Protein AF-A0A6V7IH99-F1 (afdb_monomer)

Secondary structure (DSSP, 8-state):
-HHHHHTT---EEEEEE-TT--EEEEEE--S-TT-----SPPP------TT--GGGGTTT-TT---

Foldseek 3Di:
DVLCVVLQFDKDWDWDADPVGDTDIDIDRQDDSVDPDSPVPPDDDDDDDVPDDPCVVDVVHPPDDD

Nearest PDB structures (foldseek):
  4k15-assembly1_A-2  TM=4.227E-01  e=7.102E+00  Listeria monocytogenes EGD-e
  2jor-assembly1_A  TM=3.834E-01  e=8.142E+00  Bos taurus
  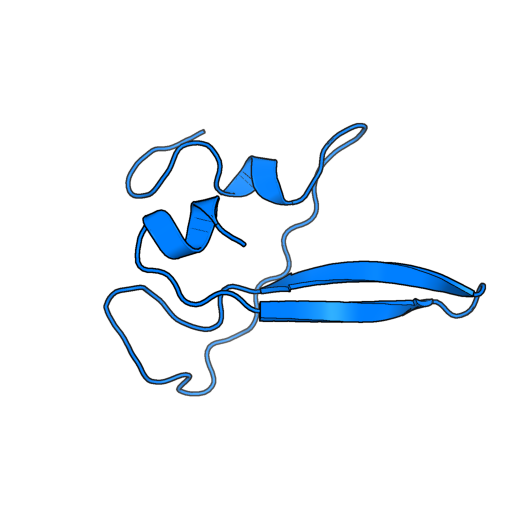5x11-assembly3_D  TM=3.885E-01  e=7.604E+00  Bacillus spizizenii str. W23
  8cll-assembly1_F  TM=3.253E-01  e=6.633E+00  Homo sapiens

Solvent-accessible surface area (backbone atoms only — not comparable to full-atom values): 4622 Å² total; per-residue (Å²): 103,71,71,52,44,75,72,56,27,59,73,47,81,45,81,44,71,47,98,89,68,51,80,42,83,44,79,44,66,78,39,56,72,91,45,95,64,72,82,74,69,82,87,81,88,85,81,61,64,90,97,56,48,80,59,77,84,55,73,80,43,88,98,52,80,134

pLDDT: mean 90.96, std 8.66, range [63.09, 98.69]

Sequence (66 aa):
KELVESFGYPFEVHEVTTEDNYLLGIHRIPVSHNSSDDNGLPPILIMHGLLGASPDWVVTGPNRSL

InterPro domains:
  IPR006693 Partial AB-hydrolase lipase domain [PF04083] (2-60)
  IPR029058 Alpha/Beta hydrolase fold [G3DSA:3.40.50.1820] (1-66)
  IPR029058 Alpha/Beta hydrolase fold [SSF53474] (2-64)

Mean predicted aligned error: 4.18 Å

Structure (mmCIF, N/CA/C/O backbone):
data_AF-A0A6V7IH99-F1
#
_entry.id   AF-A0A6V7IH99-F1
#
loop_
_atom_site.group_PDB
_atom_site.id
_atom_site.type_symbol
_atom_site.label_atom_id
_atom_site.label_alt_id
_atom_site.label_comp_id
_atom_site.label_asym_id
_atom_site.label_entity_id
_atom_site.label_seq_id
_atom_site.pdbx_PDB_ins_code
_atom_site.Cartn_x
_atom_site.Cartn_y
_atom_site.Cartn_z
_atom_site.occupancy
_atom_site.B_iso_or_equiv
_atom_site.auth_seq_id
_atom_site.auth_comp_id
_atom_site.auth_asym_id
_atom_site.auth_atom_id
_atom_site.pdbx_PDB_model_num
ATOM 1 N N . LYS A 1 1 ? -2.156 -6.345 -6.406 1.00 83.81 1 LYS A N 1
ATOM 2 C CA . LYS A 1 1 ? -1.078 -7.329 -6.643 1.00 83.81 1 LYS A CA 1
ATOM 3 C C . LYS A 1 1 ? -0.712 -7.399 -8.123 1.00 83.81 1 LYS A C 1
ATOM 5 O O . LYS A 1 1 ? 0.259 -6.756 -8.491 1.00 83.81 1 LYS A O 1
ATOM 10 N N . GLU A 1 2 ? -1.543 -8.017 -8.967 1.00 92.31 2 GLU A N 1
ATOM 11 C CA . GLU A 1 2 ? -1.257 -8.252 -10.399 1.00 92.31 2 GLU A CA 1
ATOM 12 C C . GLU A 1 2 ? -0.814 -7.001 -11.175 1.00 92.31 2 GLU A C 1
ATOM 14 O O . GLU A 1 2 ? 0.173 -7.047 -11.898 1.00 92.31 2 GLU A O 1
ATOM 19 N N . LEU A 1 3 ? -1.490 -5.863 -10.978 1.00 93.81 3 LEU A N 1
ATOM 20 C CA . LEU A 1 3 ? -1.151 -4.605 -11.655 1.00 93.81 3 LEU A CA 1
ATOM 21 C C . LEU A 1 3 ? 0.290 -4.145 -11.380 1.00 93.81 3 LEU A C 1
ATOM 23 O O . LEU A 1 3 ? 1.032 -3.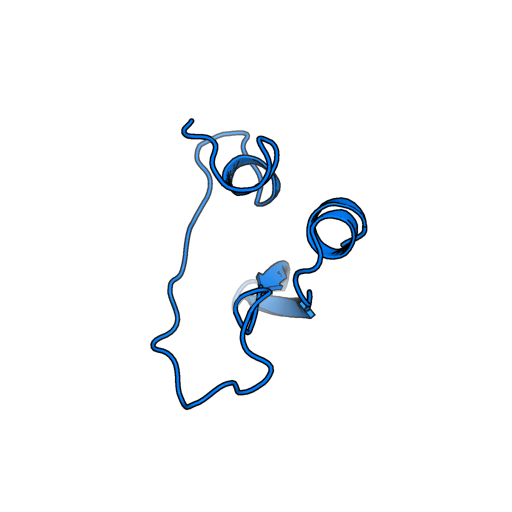836 -12.305 1.00 93.81 3 LEU A O 1
ATOM 27 N N . VAL A 1 4 ? 0.694 -4.107 -10.110 1.00 94.56 4 VAL A N 1
ATOM 2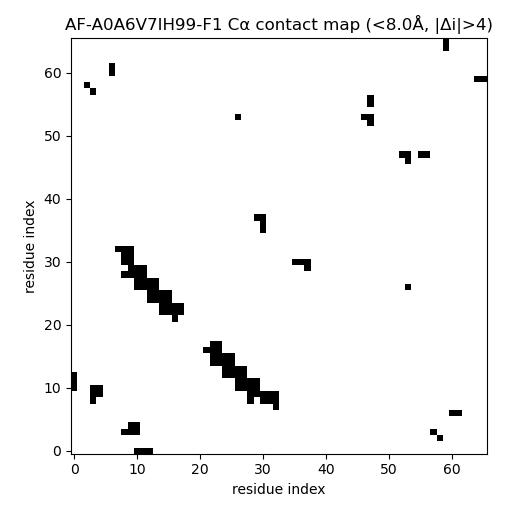8 C CA . VAL A 1 4 ? 2.015 -3.605 -9.704 1.00 94.56 4 VAL A CA 1
ATOM 29 C C . VAL A 1 4 ? 3.118 -4.579 -10.117 1.00 94.56 4 VAL A C 1
ATOM 31 O O . VAL A 1 4 ? 4.142 -4.160 -10.656 1.00 94.56 4 VAL A O 1
ATOM 34 N N . GLU A 1 5 ? 2.875 -5.879 -9.940 1.00 93.50 5 GLU A N 1
ATOM 35 C CA . GLU A 1 5 ? 3.797 -6.931 -10.375 1.00 93.50 5 GLU A CA 1
ATOM 36 C C . GLU A 1 5 ? 3.972 -6.928 -11.902 1.00 93.50 5 GLU A C 1
ATOM 38 O O . GLU A 1 5 ? 5.085 -7.121 -12.387 1.00 93.50 5 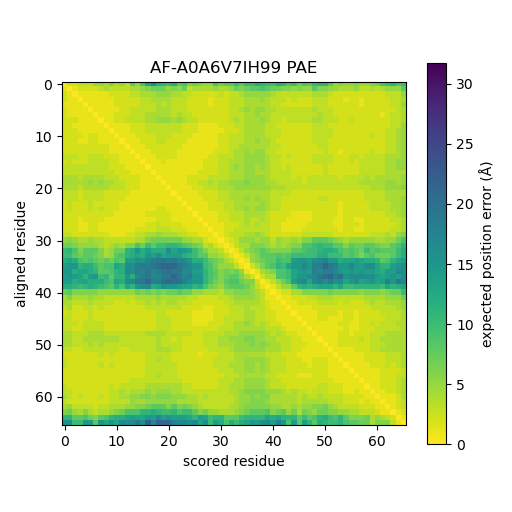GLU A O 1
ATOM 43 N N . SER A 1 6 ? 2.919 -6.610 -12.671 1.00 93.94 6 SER A N 1
ATOM 44 C CA . SER A 1 6 ? 3.007 -6.466 -14.134 1.00 93.94 6 SER A CA 1
ATOM 45 C C . SER A 1 6 ? 3.942 -5.335 -14.582 1.00 93.94 6 SER A C 1
ATOM 47 O O . SER A 1 6 ? 4.479 -5.381 -15.687 1.00 93.94 6 SER A O 1
ATOM 49 N N . PHE A 1 7 ? 4.189 -4.348 -13.714 1.00 92.69 7 PHE A N 1
ATOM 50 C CA . PHE A 1 7 ? 5.157 -3.274 -13.941 1.00 92.69 7 PHE A CA 1
ATOM 51 C C . PHE A 1 7 ? 6.572 -3.614 -13.443 1.00 92.69 7 PHE A C 1
ATOM 53 O O . PHE A 1 7 ? 7.454 -2.760 -13.498 1.00 92.69 7 PHE A O 1
ATOM 60 N N . GLY A 1 8 ? 6.804 -4.840 -12.963 1.00 91.75 8 GLY A N 1
ATOM 61 C CA . GLY A 1 8 ? 8.113 -5.309 -12.502 1.00 91.75 8 GLY A CA 1
ATOM 62 C C . GLY A 1 8 ? 8.482 -4.876 -11.082 1.00 91.75 8 GLY A C 1
ATOM 63 O O . GLY A 1 8 ? 9.652 -4.947 -10.715 1.00 91.75 8 GLY A O 1
ATOM 64 N N . TYR A 1 9 ? 7.514 -4.423 -10.281 1.00 92.44 9 TYR A N 1
ATOM 65 C CA . TYR A 1 9 ? 7.738 -4.080 -8.877 1.00 92.44 9 TYR A CA 1
ATOM 66 C C . TYR A 1 9 ? 7.331 -5.242 -7.961 1.00 92.44 9 TYR A C 1
ATOM 68 O O . TYR A 1 9 ? 6.258 -5.819 -8.161 1.00 92.44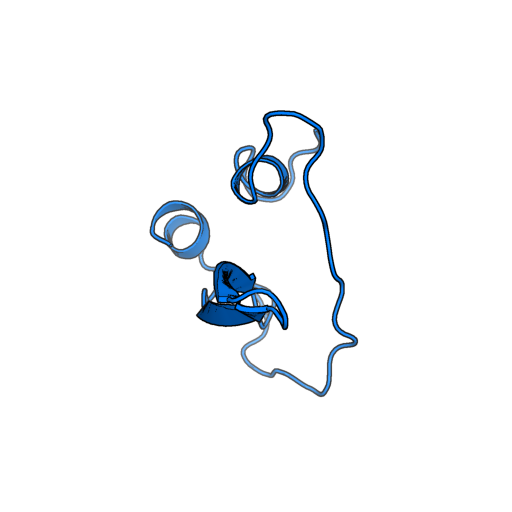 9 TYR A O 1
ATOM 76 N N . PRO A 1 10 ? 8.127 -5.571 -6.926 1.00 92.19 10 PRO A N 1
ATOM 77 C CA . PRO A 1 10 ? 7.684 -6.492 -5.888 1.00 92.19 10 PRO A CA 1
ATOM 78 C C . PRO A 1 10 ? 6.485 -5.910 -5.132 1.00 92.19 10 PRO A C 1
ATOM 80 O O . PRO A 1 10 ? 6.357 -4.692 -4.983 1.00 92.19 10 PRO A O 1
ATOM 83 N N . PHE A 1 11 ? 5.602 -6.784 -4.651 1.00 93.62 11 PHE A N 1
ATOM 84 C CA . PHE A 1 11 ? 4.361 -6.379 -4.002 1.00 93.62 11 PHE A CA 1
ATOM 85 C C . PHE A 1 11 ? 4.058 -7.242 -2.781 1.00 93.62 11 PHE A C 1
ATOM 87 O O . PHE A 1 11 ? 4.022 -8.469 -2.853 1.00 93.62 11 PHE A O 1
ATOM 94 N N . GLU A 1 12 ? 3.775 -6.580 -1.668 1.00 95.12 12 GLU A N 1
ATOM 95 C CA . GLU A 1 12 ? 3.388 -7.196 -0.405 1.00 95.12 12 GLU A CA 1
ATOM 96 C C . GLU A 1 12 ? 1.972 -6.755 -0.020 1.00 95.12 12 GLU A C 1
ATOM 98 O O . GLU A 1 12 ? 1.552 -5.624 -0.294 1.00 95.12 12 GLU A O 1
ATOM 103 N N . VAL A 1 13 ? 1.249 -7.650 0.650 1.00 96.62 13 VAL A N 1
ATOM 104 C CA . VAL A 1 13 ? -0.046 -7.365 1.274 1.00 96.62 13 VAL A CA 1
ATOM 105 C C . VAL A 1 13 ? 0.082 -7.679 2.753 1.00 96.62 13 VAL A C 1
ATOM 107 O O . VAL A 1 13 ? 0.488 -8.782 3.111 1.00 96.62 13 VAL A O 1
ATOM 110 N N . HIS A 1 14 ? -0.266 -6.711 3.589 1.00 96.81 14 HIS A N 1
ATOM 111 C CA . HIS A 1 14 ? -0.261 -6.828 5.039 1.00 96.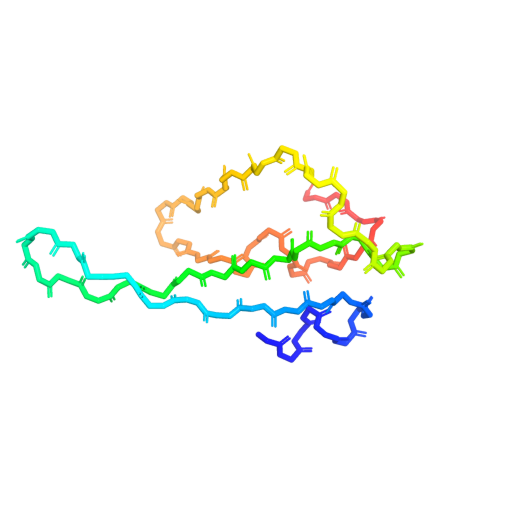81 14 HIS A CA 1
ATOM 112 C C . HIS A 1 14 ? -1.681 -6.632 5.553 1.00 96.81 14 HIS A C 1
ATOM 114 O O . HIS A 1 14 ? -2.388 -5.738 5.092 1.00 96.81 14 HIS A O 1
ATOM 120 N N . GLU A 1 15 ? -2.090 -7.442 6.519 1.00 98.00 15 GLU A N 1
ATOM 121 C CA . GLU A 1 15 ? -3.357 -7.266 7.223 1.00 98.00 15 GLU A CA 1
ATOM 122 C C . GLU A 1 15 ? -3.082 -6.665 8.600 1.00 98.00 15 GLU A C 1
ATOM 124 O O . GLU A 1 15 ? -2.285 -7.195 9.375 1.00 98.00 15 GLU A O 1
ATOM 129 N N . VAL A 1 16 ? -3.729 -5.542 8.904 1.00 98.00 16 VAL A N 1
ATOM 130 C CA . VAL A 1 16 ? -3.593 -4.844 10.185 1.00 98.00 16 VAL A CA 1
ATOM 131 C C . VAL A 1 16 ? -4.951 -4.771 10.854 1.00 98.00 16 VAL A C 1
ATOM 133 O O . VAL A 1 16 ? -5.920 -4.324 10.251 1.00 98.00 16 VAL A O 1
ATOM 136 N N . THR A 1 17 ? -5.022 -5.203 12.110 1.00 98.50 17 THR A N 1
ATOM 137 C CA . THR A 1 17 ? -6.232 -5.059 12.927 1.00 98.50 17 THR A CA 1
ATOM 138 C C . THR A 1 17 ? -6.146 -3.765 13.730 1.00 98.50 17 THR A C 1
ATOM 140 O O . THR A 1 17 ? -5.158 -3.546 14.430 1.00 98.50 17 THR A O 1
ATOM 143 N N . THR A 1 18 ? -7.150 -2.897 13.616 1.00 98.19 18 THR A N 1
ATOM 144 C CA . THR A 1 18 ? -7.253 -1.670 14.421 1.00 98.19 18 THR A CA 1
ATOM 145 C C . THR A 1 18 ? -7.716 -1.975 15.847 1.00 98.19 18 THR A C 1
ATOM 147 O O . THR A 1 18 ? -8.239 -3.053 16.128 1.00 98.19 18 THR A O 1
ATOM 150 N N . GLU A 1 19 ? -7.564 -1.014 16.761 1.00 98.69 19 GLU A N 1
ATOM 151 C CA . GLU A 1 19 ? -8.008 -1.153 18.160 1.00 98.69 19 GLU A CA 1
ATOM 152 C C . GLU A 1 19 ? -9.518 -1.424 18.289 1.00 98.69 19 GLU A C 1
ATOM 154 O O . GLU A 1 19 ? -9.956 -2.114 19.208 1.00 98.69 19 GLU A O 1
ATOM 159 N N . ASP A 1 20 ? -10.315 -0.918 17.345 1.00 98.44 20 ASP A N 1
ATOM 160 C CA . ASP A 1 20 ? -11.758 -1.134 17.238 1.00 98.44 20 ASP A CA 1
ATOM 161 C C . ASP A 1 20 ? -12.144 -2.324 16.332 1.00 98.44 20 ASP A C 1
ATOM 163 O O . ASP A 1 20 ? -13.323 -2.523 16.044 1.00 98.44 20 ASP A O 1
ATOM 167 N N . ASN A 1 21 ? -11.178 -3.186 15.990 1.00 97.94 21 ASN A N 1
ATOM 168 C CA . ASN A 1 21 ? -11.335 -4.476 15.299 1.00 97.94 21 ASN A CA 1
ATOM 169 C C . ASN A 1 21 ? -11.681 -4.417 13.803 1.00 97.94 21 ASN A C 1
ATOM 171 O O . ASN A 1 21 ? -12.226 -5.379 13.255 1.00 97.94 21 ASN A O 1
ATOM 175 N N . TYR A 1 22 ? -11.332 -3.338 13.109 1.00 98.19 22 TYR A N 1
ATOM 176 C CA . TYR A 1 22 ? -11.354 -3.336 11.649 1.00 98.19 22 TYR A CA 1
ATOM 177 C C . TYR A 1 22 ? -10.107 -4.032 11.106 1.00 98.19 22 TYR A C 1
ATOM 179 O O . TYR A 1 22 ? -8.992 -3.768 11.553 1.00 98.19 22 TYR A O 1
ATOM 187 N N . LEU A 1 23 ? -10.296 -4.899 10.109 1.00 98.19 23 LEU A N 1
ATOM 188 C CA . LEU A 1 23 ? -9.204 -5.522 9.367 1.00 98.19 23 LEU A CA 1
ATOM 189 C C . LEU A 1 23 ? -8.880 -4.672 8.133 1.00 98.19 23 LEU A C 1
ATOM 191 O O . LEU A 1 23 ? -9.686 -4.569 7.208 1.00 98.19 23 LEU A O 1
ATOM 195 N N . LEU A 1 24 ? -7.705 -4.051 8.129 1.00 97.88 24 LEU A N 1
ATOM 196 C CA . LEU A 1 24 ? -7.226 -3.190 7.055 1.00 97.88 24 LEU A CA 1
ATOM 197 C C . LEU A 1 24 ? -6.217 -3.933 6.182 1.00 97.88 24 LEU A C 1
ATOM 199 O O . LEU A 1 24 ? -5.222 -4.455 6.682 1.00 97.88 24 LEU A O 1
ATOM 203 N N . GLY A 1 25 ? -6.442 -3.916 4.869 1.00 97.56 25 GLY A N 1
ATOM 204 C CA . GLY A 1 25 ? -5.454 -4.348 3.883 1.00 97.56 25 GLY A CA 1
ATOM 205 C C . GLY A 1 25 ? -4.500 -3.207 3.537 1.00 97.56 25 GLY A C 1
ATOM 206 O O . GLY A 1 25 ? -4.915 -2.198 2.968 1.00 97.56 25 GLY A O 1
ATOM 207 N N . ILE A 1 26 ? -3.219 -3.372 3.855 1.00 97.69 26 ILE A N 1
ATOM 208 C CA . ILE A 1 26 ? -2.143 -2.442 3.509 1.00 97.69 26 ILE A CA 1
ATOM 209 C C . ILE A 1 26 ? -1.313 -3.041 2.376 1.00 97.69 26 ILE A C 1
ATOM 211 O O . ILE A 1 26 ? -0.881 -4.191 2.432 1.00 97.69 26 ILE A O 1
ATOM 215 N N . HIS A 1 27 ? -1.059 -2.238 1.347 1.00 97.44 27 HIS A N 1
ATOM 216 C CA . HIS A 1 27 ? -0.276 -2.629 0.180 1.00 97.44 27 HIS A CA 1
ATOM 217 C C . HIS A 1 27 ? 1.092 -1.946 0.204 1.00 97.44 27 HIS A C 1
ATOM 219 O O . HIS A 1 27 ? 1.160 -0.725 0.349 1.00 97.44 27 HIS A O 1
ATOM 225 N N . ARG A 1 28 ? 2.175 -2.715 0.041 1.00 95.69 28 ARG A N 1
ATOM 226 C CA . ARG A 1 28 ? 3.553 -2.199 0.070 1.00 95.69 28 ARG A CA 1
ATOM 227 C C . ARG A 1 28 ? 4.322 -2.597 -1.188 1.00 95.69 28 ARG A C 1
ATOM 229 O O . ARG A 1 28 ? 4.281 -3.746 -1.618 1.00 95.69 28 ARG A O 1
ATOM 236 N N . ILE A 1 29 ? 5.050 -1.630 -1.743 1.00 94.25 29 ILE A N 1
ATOM 237 C CA . ILE A 1 29 ? 6.112 -1.841 -2.732 1.00 94.25 29 ILE A CA 1
ATOM 238 C C . ILE A 1 29 ? 7.431 -1.660 -1.970 1.00 94.25 29 ILE A C 1
ATOM 240 O O . ILE A 1 29 ? 7.748 -0.526 -1.610 1.00 94.25 29 ILE A O 1
ATOM 244 N N . PRO A 1 30 ? 8.152 -2.745 -1.635 1.00 92.31 30 PRO A N 1
ATOM 245 C CA . PRO A 1 30 ? 9.279 -2.679 -0.706 1.00 92.31 30 PRO A CA 1
ATOM 246 C C . PRO A 1 30 ? 10.518 -2.024 -1.320 1.00 92.31 30 PRO A C 1
ATOM 248 O O . PRO A 1 30 ? 11.245 -1.316 -0.633 1.00 92.31 30 PRO A O 1
ATOM 251 N N . VAL A 1 31 ? 10.740 -2.232 -2.619 1.00 88.56 31 VAL A N 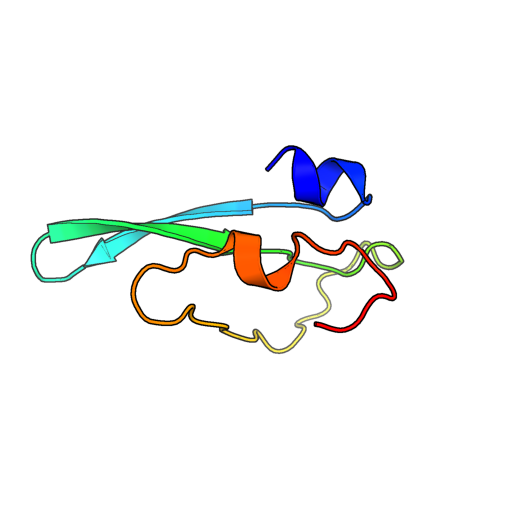1
ATOM 252 C CA . VAL A 1 31 ? 11.912 -1.737 -3.350 1.00 88.56 31 VAL A CA 1
ATOM 253 C C . VAL A 1 31 ? 11.532 -1.317 -4.769 1.00 88.56 31 VAL A C 1
ATOM 255 O O . VAL A 1 31 ? 10.491 -1.707 -5.304 1.00 88.56 31 VAL A O 1
ATOM 258 N N . SER A 1 32 ? 12.376 -0.490 -5.389 1.00 81.62 32 SER A N 1
ATOM 259 C CA . SER A 1 32 ? 12.199 -0.083 -6.789 1.00 81.62 32 SER A CA 1
ATOM 260 C C . SER A 1 32 ? 12.454 -1.245 -7.757 1.00 81.62 32 SER A C 1
ATOM 262 O O . SER A 1 32 ? 13.260 -2.116 -7.455 1.00 81.62 32 SER A O 1
ATOM 264 N N . HIS A 1 33 ? 11.889 -1.207 -8.968 1.00 76.75 33 HIS A N 1
ATOM 265 C CA . HIS A 1 33 ? 12.138 -2.236 -9.993 1.00 76.75 33 HIS A CA 1
ATOM 266 C C . HIS A 1 33 ? 13.620 -2.388 -10.414 1.00 76.75 33 HIS A C 1
ATOM 268 O O . HIS A 1 33 ? 13.973 -3.377 -11.047 1.00 76.75 33 HIS A O 1
ATOM 274 N N . ASN A 1 34 ? 14.489 -1.425 -10.070 1.00 75.56 34 ASN A N 1
ATOM 275 C CA . ASN A 1 34 ? 15.924 -1.435 -10.391 1.00 75.56 34 ASN A CA 1
ATOM 276 C C . ASN A 1 34 ? 16.821 -1.856 -9.218 1.00 75.56 34 ASN A C 1
ATOM 278 O O . ASN A 1 34 ? 18.043 -1.843 -9.351 1.00 75.56 34 ASN A O 1
ATOM 282 N N . SER A 1 35 ? 16.248 -2.178 -8.059 1.00 73.88 35 SER A N 1
ATOM 283 C CA . SER A 1 35 ? 17.018 -2.564 -6.881 1.00 73.88 35 SER A CA 1
ATOM 284 C C . SER A 1 35 ? 16.341 -3.721 -6.172 1.00 73.88 35 SER A C 1
ATOM 286 O O . SER A 1 35 ? 15.146 -3.686 -5.909 1.00 73.88 35 SER A O 1
ATOM 288 N N . SER A 1 36 ? 17.122 -4.745 -5.860 1.00 67.06 36 SER A N 1
ATOM 289 C CA . SER A 1 36 ? 16.679 -5.908 -5.097 1.00 67.06 36 SER A CA 1
ATOM 290 C C . SER A 1 36 ? 16.952 -5.785 -3.594 1.00 67.06 36 SER A C 1
ATOM 292 O O . SER A 1 36 ? 16.558 -6.680 -2.855 1.00 67.06 36 SER A O 1
ATOM 294 N N . ASP A 1 37 ? 17.592 -4.700 -3.141 1.00 73.69 37 ASP A N 1
ATOM 295 C CA . ASP A 1 37 ? 17.946 -4.498 -1.733 1.00 73.69 37 ASP A CA 1
ATOM 296 C C . ASP A 1 37 ? 17.045 -3.463 -1.055 1.00 73.69 37 ASP A C 1
ATOM 298 O O . ASP A 1 37 ? 17.000 -2.289 -1.432 1.00 73.69 37 ASP A O 1
ATOM 302 N N . ASP A 1 38 ? 16.387 -3.895 0.019 1.00 68.06 38 ASP A N 1
ATOM 303 C CA . ASP A 1 38 ? 15.683 -3.035 0.971 1.00 68.06 38 ASP A CA 1
ATOM 304 C C . ASP A 1 38 ? 16.701 -2.484 1.981 1.00 68.06 38 ASP A C 1
ATOM 306 O O . ASP A 1 38 ? 16.727 -2.883 3.144 1.00 68.06 38 ASP A O 1
ATOM 310 N N . ASN A 1 39 ? 17.611 -1.621 1.506 1.00 72.94 39 ASN A N 1
ATOM 311 C CA . ASN A 1 39 ? 18.742 -1.031 2.251 1.00 72.94 39 ASN A CA 1
ATOM 312 C C . ASN A 1 39 ? 18.318 -0.097 3.413 1.00 72.94 39 ASN A C 1
ATOM 314 O O . ASN A 1 39 ? 18.938 0.940 3.649 1.00 72.94 39 ASN A O 1
ATOM 318 N N . GLY A 1 40 ? 17.243 -0.420 4.133 1.00 78.38 40 GLY A N 1
ATOM 319 C CA . GLY A 1 40 ? 16.655 0.437 5.154 1.00 78.38 40 GLY A CA 1
ATOM 320 C C . GLY A 1 40 ? 16.068 1.706 4.546 1.00 78.38 40 GLY A C 1
ATOM 321 O O . GLY A 1 40 ? 16.235 2.790 5.107 1.00 78.38 40 GLY A O 1
ATOM 322 N N . LEU A 1 41 ? 15.426 1.587 3.377 1.00 84.56 41 LEU A N 1
ATOM 323 C CA . LEU A 1 41 ? 14.781 2.725 2.731 1.00 84.56 41 LEU A CA 1
ATOM 324 C C . LEU A 1 41 ? 13.740 3.331 3.689 1.00 84.56 41 LEU A C 1
ATOM 326 O O . LEU A 1 41 ? 12.977 2.589 4.316 1.00 84.56 41 LEU A O 1
ATOM 330 N N . PRO A 1 42 ? 13.686 4.668 3.825 1.00 90.38 42 PRO A N 1
ATOM 331 C CA . PRO A 1 42 ? 12.703 5.298 4.692 1.00 90.38 42 PRO A CA 1
ATOM 332 C C . PRO A 1 42 ? 11.291 4.975 4.175 1.00 90.38 42 PRO A C 1
ATOM 334 O O . PRO A 1 42 ? 11.007 5.216 2.997 1.00 90.38 42 PRO A O 1
ATOM 337 N N . PRO A 1 43 ? 10.394 4.435 5.019 1.00 91.88 43 PRO A N 1
ATOM 338 C CA . PRO A 1 43 ? 9.049 4.096 4.585 1.00 91.88 43 PRO A CA 1
ATOM 339 C C . PRO A 1 43 ? 8.240 5.366 4.305 1.00 91.88 43 PRO A C 1
ATOM 341 O O . PRO A 1 43 ? 8.286 6.331 5.069 1.00 91.88 43 PRO A O 1
ATOM 344 N N . ILE A 1 44 ? 7.457 5.344 3.225 1.00 94.25 44 ILE A N 1
ATOM 345 C CA . ILE A 1 44 ? 6.518 6.411 2.870 1.00 94.25 44 ILE A CA 1
ATOM 346 C C . ILE A 1 44 ? 5.106 5.838 2.931 1.00 94.25 44 ILE A C 1
ATOM 348 O O . ILE A 1 44 ? 4.798 4.859 2.251 1.00 94.25 44 ILE A O 1
ATOM 352 N N . LEU A 1 45 ? 4.246 6.465 3.734 1.00 96.12 45 LEU A N 1
ATOM 353 C CA . LEU A 1 45 ? 2.823 6.153 3.779 1.00 96.12 45 LEU A CA 1
ATOM 354 C C . LEU A 1 45 ? 2.064 7.111 2.861 1.00 96.12 45 LEU A C 1
ATOM 356 O O . LEU A 1 45 ? 2.186 8.328 2.992 1.00 96.12 45 LEU A O 1
ATOM 360 N N . ILE A 1 46 ? 1.251 6.555 1.968 1.00 96.56 46 ILE A N 1
ATOM 361 C CA . ILE A 1 46 ? 0.378 7.320 1.079 1.00 96.56 46 ILE A CA 1
ATOM 362 C C . ILE A 1 46 ? -1.058 6.851 1.311 1.00 96.56 46 ILE A C 1
ATOM 364 O O . ILE A 1 46 ? -1.335 5.653 1.289 1.00 96.56 46 ILE A O 1
ATOM 368 N N . MET A 1 47 ? -1.968 7.793 1.556 1.00 97.06 47 MET A N 1
ATOM 369 C CA . MET A 1 47 ? -3.364 7.527 1.907 1.00 97.06 47 MET A CA 1
ATOM 370 C C . MET A 1 47 ? -4.288 8.137 0.856 1.00 97.06 47 MET A C 1
ATOM 372 O O . MET A 1 47 ? -4.123 9.297 0.489 1.00 97.06 47 MET A O 1
ATOM 376 N N . HIS A 1 48 ? -5.226 7.340 0.349 1.00 96.56 48 HIS A N 1
ATOM 377 C CA . HIS A 1 48 ? -6.194 7.771 -0.659 1.00 96.56 48 HIS A CA 1
ATOM 378 C C . HIS A 1 48 ? -7.204 8.786 -0.099 1.00 96.56 48 HIS A C 1
ATOM 380 O O . HIS A 1 48 ? -7.414 8.884 1.106 1.00 96.56 48 HIS A O 1
ATOM 386 N N . GLY A 1 49 ? -7.872 9.522 -0.987 1.00 95.75 49 GLY A N 1
ATOM 387 C CA . GLY A 1 49 ? -8.936 10.452 -0.611 1.00 95.75 49 GLY A CA 1
ATOM 388 C C . GLY A 1 49 ? -10.285 9.777 -0.336 1.00 95.75 49 GLY A C 1
ATOM 389 O O . GLY A 1 49 ? -10.412 8.551 -0.272 1.00 95.75 49 GLY A O 1
ATOM 390 N N . LEU A 1 50 ? -11.324 10.604 -0.209 1.00 97.50 50 LEU A N 1
ATOM 391 C CA . LEU A 1 50 ? -12.708 10.152 -0.076 1.00 97.50 50 LEU A CA 1
ATOM 392 C C . LEU A 1 50 ? -13.126 9.319 -1.302 1.00 97.50 50 LEU A C 1
ATOM 394 O O . LEU A 1 50 ? -12.942 9.765 -2.430 1.00 97.50 50 LEU A O 1
ATOM 398 N N . LEU A 1 51 ? -13.709 8.136 -1.066 1.00 96.56 51 LEU A N 1
ATOM 399 C CA . LEU A 1 51 ? -14.109 7.157 -2.097 1.00 96.56 51 LEU A CA 1
ATOM 400 C C . LEU A 1 51 ? 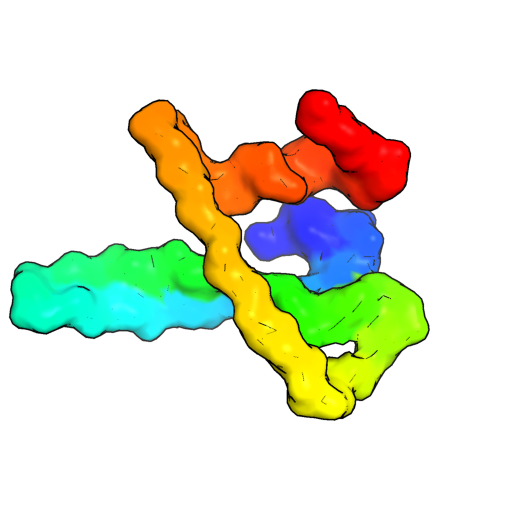-12.955 6.610 -2.966 1.00 96.56 51 LEU A C 1
ATOM 402 O O . LEU A 1 51 ? -13.216 6.021 -4.012 1.00 96.56 51 LEU A O 1
ATOM 406 N N . GLY A 1 52 ? -11.703 6.787 -2.536 1.00 96.19 52 GLY A N 1
ATOM 407 C CA . GLY A 1 52 ? -10.522 6.226 -3.194 1.00 96.19 52 GLY A CA 1
ATOM 408 C C . GLY A 1 52 ? -10.063 4.891 -2.604 1.00 96.19 52 GLY A C 1
ATOM 409 O O . GLY A 1 52 ? -10.643 4.374 -1.647 1.00 96.19 52 GLY A O 1
ATOM 410 N N . ALA A 1 53 ? -8.987 4.352 -3.173 1.00 95.88 53 ALA A N 1
ATOM 411 C CA . ALA A 1 53 ? -8.292 3.165 -2.682 1.00 95.88 53 ALA A CA 1
ATOM 412 C C . ALA A 1 53 ? -6.797 3.210 -3.051 1.00 95.88 53 ALA A C 1
ATOM 414 O O . ALA A 1 53 ? -6.335 4.060 -3.807 1.00 95.88 53 ALA A O 1
ATOM 415 N N . SER A 1 54 ? -5.997 2.269 -2.543 1.00 95.19 54 SER A N 1
ATOM 416 C CA . SER A 1 54 ? -4.556 2.234 -2.842 1.00 95.19 54 SER A CA 1
ATOM 417 C C . SER A 1 54 ? -4.167 2.161 -4.336 1.00 95.19 54 SER A C 1
ATOM 419 O O . SER A 1 54 ? -3.079 2.643 -4.651 1.00 95.19 54 SER A O 1
ATOM 421 N N . P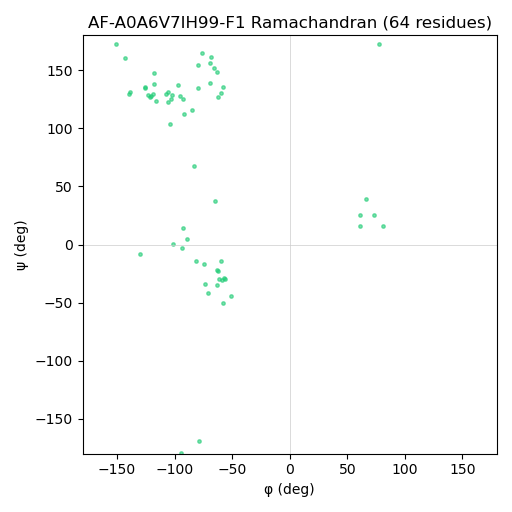RO A 1 55 ? -4.960 1.579 -5.272 1.00 94.31 55 PRO A N 1
ATOM 422 C CA . PRO A 1 55 ? -4.596 1.558 -6.690 1.00 94.31 55 PRO A CA 1
ATOM 423 C C . PRO A 1 55 ? -4.498 2.945 -7.333 1.00 94.31 55 PRO A C 1
ATOM 425 O O . PRO A 1 55 ? -3.794 3.080 -8.332 1.00 94.31 55 PRO A O 1
ATOM 428 N N . ASP A 1 56 ? -5.141 3.966 -6.758 1.00 94.50 56 ASP A N 1
ATOM 429 C CA . ASP A 1 56 ? -5.171 5.332 -7.300 1.00 94.50 56 ASP A CA 1
ATOM 430 C C . ASP A 1 56 ? -3.760 5.908 -7.510 1.00 94.50 56 ASP A C 1
ATOM 432 O O . ASP A 1 56 ? -3.523 6.673 -8.441 1.00 94.50 56 ASP A O 1
ATOM 436 N N . TRP A 1 57 ? -2.792 5.476 -6.698 1.00 93.06 57 TRP A N 1
ATOM 437 C CA . TRP A 1 57 ? -1.398 5.925 -6.763 1.00 93.06 57 TRP A CA 1
ATOM 438 C C . TRP A 1 57 ? -0.553 5.235 -7.835 1.00 93.06 57 TRP A C 1
ATOM 440 O O . TRP A 1 57 ? 0.556 5.680 -8.117 1.00 93.06 57 TRP A O 1
ATOM 450 N N . VAL A 1 58 ? -1.032 4.126 -8.402 1.00 93.44 58 VAL A N 1
ATOM 451 C CA . VAL A 1 58 ? -0.234 3.256 -9.287 1.00 93.44 58 VAL A CA 1
ATOM 452 C C . VAL A 1 58 ? -0.928 2.924 -10.608 1.00 93.44 58 VAL A C 1
ATOM 454 O O . VAL A 1 58 ? -0.298 2.351 -11.497 1.00 93.44 58 VAL A O 1
ATOM 457 N N . VAL A 1 59 ? -2.206 3.281 -10.769 1.00 93.88 59 VAL A N 1
ATOM 458 C CA . VAL A 1 59 ? -3.027 2.910 -11.936 1.00 93.88 59 VAL A CA 1
ATOM 459 C C . VAL A 1 59 ? -2.498 3.454 -13.264 1.00 93.88 59 VAL A C 1
ATOM 461 O O . VAL A 1 59 ? -2.664 2.819 -14.303 1.00 93.88 59 VAL A O 1
ATOM 464 N N . THR A 1 60 ? -1.817 4.599 -13.246 1.00 94.00 60 THR A N 1
ATOM 465 C CA . THR A 1 60 ? -1.233 5.220 -14.444 1.00 94.00 60 THR A CA 1
ATOM 466 C C . THR A 1 60 ? 0.021 4.500 -14.944 1.00 94.00 60 THR A C 1
ATOM 468 O O . THR A 1 60 ? 0.399 4.677 -16.104 1.00 94.00 60 THR A O 1
ATOM 471 N N . GLY A 1 61 ? 0.637 3.656 -14.116 1.00 91.81 61 GLY A N 1
ATOM 472 C CA . GLY A 1 61 ? 1.892 2.981 -14.419 1.00 91.81 61 GLY A CA 1
ATOM 473 C C . GLY A 1 61 ? 3.132 3.876 -14.265 1.00 91.81 61 GLY A C 1
ATOM 474 O O . GLY A 1 61 ? 3.034 5.081 -14.022 1.00 91.81 61 GLY A O 1
ATOM 475 N N . PRO A 1 62 ? 4.334 3.288 -14.381 1.00 90.81 62 PRO A N 1
ATOM 476 C CA . PRO A 1 62 ? 5.589 3.996 -14.149 1.00 90.81 62 PRO A CA 1
ATOM 477 C C . PRO A 1 62 ? 5.834 5.105 -15.182 1.00 90.81 62 PRO A C 1
ATOM 479 O O . PRO A 1 62 ? 5.427 5.007 -16.341 1.00 90.81 62 PRO A O 1
ATOM 482 N N . ASN A 1 63 ? 6.569 6.143 -14.770 1.00 89.12 63 ASN A N 1
ATOM 483 C CA . ASN A 1 63 ? 6.939 7.304 -15.596 1.00 89.12 63 ASN A CA 1
ATOM 484 C C . ASN A 1 63 ? 5.748 8.120 -16.133 1.00 89.12 63 ASN A C 1
ATOM 486 O O . ASN A 1 63 ? 5.869 8.794 -17.157 1.00 89.12 63 ASN A O 1
ATOM 490 N N . ARG A 1 64 ? 4.599 8.075 -15.449 1.00 86.88 64 ARG A N 1
ATOM 491 C CA . ARG A 1 64 ? 3.432 8.913 -15.744 1.00 86.88 64 ARG A CA 1
ATOM 492 C C . ARG A 1 64 ? 3.003 9.668 -14.491 1.00 86.88 64 ARG A C 1
ATOM 494 O O . ARG A 1 64 ? 2.943 9.087 -13.413 1.00 86.88 64 ARG A O 1
ATOM 501 N N . SER A 1 65 ? 2.731 10.962 -14.644 1.00 77.69 65 SER A N 1
ATOM 502 C CA . SER A 1 65 ? 2.108 11.768 -13.588 1.00 77.69 65 SER A CA 1
ATOM 503 C C . SER A 1 65 ? 0.602 11.529 -13.568 1.00 77.69 65 SER A C 1
ATOM 505 O O . SER A 1 65 ? 0.021 11.184 -14.601 1.00 77.69 65 SER A O 1
ATOM 507 N N . LEU A 1 66 ? 0.006 11.743 -12.394 1.00 63.09 66 LEU A N 1
ATOM 508 C CA . LEU A 1 66 ? -1.423 12.015 -12.238 1.00 63.09 66 LEU A CA 1
ATOM 509 C C . LEU A 1 66 ? -1.799 13.323 -12.945 1.00 63.09 66 LEU A C 1
ATOM 511 O O . LEU A 1 66 ? -0.923 14.226 -12.985 1.00 63.09 66 LEU A O 1
#

Radius of gyration: 13.31 Å; Cα contacts (8 Å, |Δi|>4): 63; chains: 1; bounding box: 33×20×34 Å

Organism: NCBI:txid1563983